Protein AF-0000000077158142 (afdb_homodimer)

Sequence (170 aa):
MPTAYVLLNSDLGSDESIINEVKQILTDEDVTYEVQGVYGVYDIVLKLSSDDAEKLRSIITNKVRKITKVQSTLTMMVIEEQENLMPTAYVLLNSDLGSDESIINEVKQILTDEDVTYEVQGVYGVYDIVLKLSSDDAEKLRSIITNKVRKITKVQSTLTMMVIEEQENL

pLDDT: mean 97.32, std 1.96, range [89.06, 98.94]

Secondary structure (DSSP, 8-state):
--EEEEEEEESTT-HHHHHHHHHHHHHTSS-EEEEEEBSSS-SEEEEEE-S-HHHHHHHHHHTGGGSTTEEEEEEEEB-GGGTT-/--EEEEEEEESTT-HHHHHHHHHHHHHTSS-EEEEEEBSSS-SEEEEEE-S-HHHHHHHHHHTGGGSTTEEEEEEEEB-GGGTT-

Radius of gyration: 15.72 Å; Cα contacts (8 Å, |Δi|>4): 334; chains: 2; bounding box: 35×42×31 Å

Foldseek 3Di:
DKKKKKFWAFAPPCLVVLQVQLCVLCVPPQKDKDKDADDDPTGIIIMIDDPDPVSVVCCCVPPSCPDPGTDDIDMDIDDPVPPVD/DKKKKKFWAFAPPCLVVLQVQLCVLCVPPQKDKDKDADDDPTGIIIMIDHPDPVSVVCCCVPPSCPDPGTDDMDMDIDDPVPPVD

Organism: Nitrosopumilus maritimus (strain SCM1) (NCBI:txid436308)

Structure (mmCIF, N/CA/C/O backbone):
data_AF-0000000077158142-model_v1
#
loop_
_entity.id
_entity.type
_entity.pdbx_description
1 polymer 'Transcriptional regulator, AsnC family'
#
loop_
_atom_site.group_PDB
_atom_site.id
_atom_site.type_symbol
_atom_site.label_atom_id
_atom_site.label_alt_id
_atom_site.label_comp_id
_atom_site.label_asym_id
_atom_site.label_entity_id
_atom_site.label_seq_id
_atom_site.pdbx_PDB_ins_code
_atom_site.Cartn_x
_atom_site.Cartn_y
_atom_site.Cartn_z
_atom_site.occupancy
_atom_site.B_iso_or_equiv
_atom_site.auth_seq_id
_atom_site.auth_comp_id
_atom_site.auth_asym_id
_atom_site.auth_atom_id
_atom_site.pdbx_PDB_model_num
ATOM 1 N N . MET A 1 1 ? 15.188 -1.104 6.574 1 92.88 1 MET A N 1
ATOM 2 C CA . MET A 1 1 ? 14.852 -2.414 6.023 1 92.88 1 MET A CA 1
ATOM 3 C C . MET A 1 1 ? 14.094 -2.27 4.703 1 92.88 1 MET A C 1
ATOM 5 O O . MET A 1 1 ? 13.039 -1.646 4.652 1 92.88 1 MET A O 1
ATOM 9 N N . PRO A 1 2 ? 14.734 -2.867 3.596 1 97.44 2 PRO A N 1
ATOM 10 C CA . PRO A 1 2 ? 14.07 -2.723 2.297 1 97.44 2 PRO A CA 1
ATOM 11 C C . PRO A 1 2 ? 12.617 -3.184 2.326 1 97.44 2 PRO A C 1
ATOM 13 O O . PRO A 1 2 ? 12.312 -4.25 2.867 1 97.44 2 PRO A O 1
ATOM 16 N N . THR A 1 3 ? 11.781 -2.301 1.843 1 98.62 3 THR A N 1
ATOM 17 C CA . THR A 1 3 ? 10.344 -2.539 1.827 1 98.62 3 THR A CA 1
ATOM 18 C C . THR A 1 3 ? 9.75 -2.18 0.468 1 98.62 3 THR A C 1
ATOM 20 O O . THR A 1 3 ? 10.172 -1.207 -0.161 1 98.62 3 THR A O 1
ATOM 23 N N . ALA A 1 4 ? 8.812 -3.01 -0.035 1 98.75 4 ALA A N 1
ATOM 24 C CA . ALA A 1 4 ? 8.148 -2.762 -1.312 1 98.75 4 ALA A CA 1
ATOM 25 C C . ALA A 1 4 ? 6.629 -2.879 -1.176 1 98.75 4 ALA A C 1
ATOM 27 O O . ALA A 1 4 ? 6.133 -3.711 -0.413 1 98.75 4 ALA A O 1
ATOM 28 N N . TYR A 1 5 ? 5.922 -2.021 -1.835 1 98.88 5 TYR A N 1
ATOM 29 C CA . TYR A 1 5 ? 4.508 -2.221 -2.135 1 98.88 5 TYR A CA 1
ATOM 30 C C . TYR A 1 5 ? 4.324 -2.814 -3.525 1 98.88 5 TYR A C 1
ATOM 32 O O . TYR A 1 5 ? 4.91 -2.33 -4.496 1 98.88 5 TYR A O 1
ATOM 40 N N . VAL A 1 6 ? 3.572 -3.836 -3.646 1 98.94 6 VAL A N 1
ATOM 41 C CA . VAL A 1 6 ? 3.176 -4.41 -4.93 1 98.94 6 VAL A CA 1
ATOM 42 C C . VAL A 1 6 ? 1.66 -4.316 -5.09 1 98.94 6 VAL A C 1
ATOM 44 O O . VAL A 1 6 ? 0.909 -4.922 -4.32 1 98.94 6 VAL A O 1
ATOM 47 N N . LEU A 1 7 ? 1.217 -3.498 -6.039 1 98.88 7 LEU A N 1
ATOM 48 C CA . LEU A 1 7 ? -0.19 -3.41 -6.418 1 98.88 7 LEU A CA 1
ATOM 49 C C . LEU A 1 7 ? -0.517 -4.406 -7.523 1 98.88 7 LEU A C 1
ATOM 51 O O . LEU A 1 7 ? 0.188 -4.477 -8.531 1 98.88 7 LEU A O 1
ATOM 55 N N . LEU A 1 8 ? -1.546 -5.223 -7.305 1 98.88 8 LEU A N 1
ATOM 56 C CA . LEU A 1 8 ? -1.812 -6.309 -8.242 1 98.88 8 L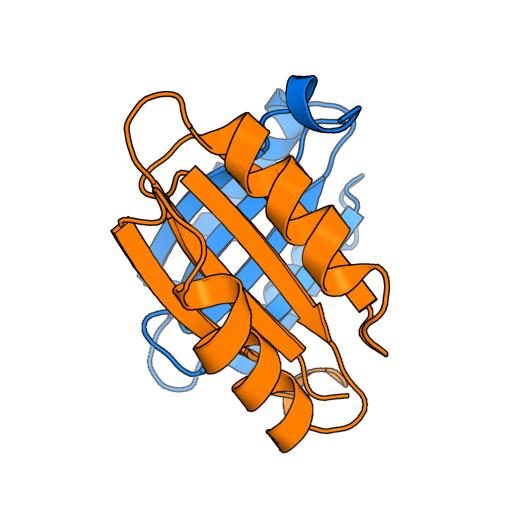EU A CA 1
ATOM 57 C C . LEU A 1 8 ? -3.189 -6.148 -8.883 1 98.88 8 LEU A C 1
ATOM 59 O O . LEU A 1 8 ? -4.156 -5.801 -8.195 1 98.88 8 LEU A O 1
ATOM 63 N N . ASN A 1 9 ? -3.248 -6.352 -10.133 1 98.81 9 ASN A N 1
ATOM 64 C CA . ASN A 1 9 ? -4.488 -6.668 -10.828 1 98.81 9 ASN A CA 1
ATOM 65 C C . ASN A 1 9 ? -4.602 -8.156 -11.133 1 98.81 9 ASN A C 1
ATOM 67 O O . ASN A 1 9 ? -3.607 -8.805 -11.477 1 98.81 9 ASN A O 1
ATOM 71 N N . SER A 1 10 ? -5.727 -8.656 -11.078 1 98.44 10 SER A N 1
ATOM 72 C CA . SER A 1 10 ? -5.926 -10.102 -11.172 1 98.44 10 SER A CA 1
ATOM 73 C C . SER A 1 10 ? -7.086 -10.438 -12.102 1 98.44 10 SER A C 1
ATOM 75 O O . SER A 1 10 ? -7.855 -9.562 -12.492 1 98.44 10 SER A O 1
ATOM 77 N N . ASP A 1 11 ? -7.148 -11.719 -12.516 1 98.06 11 ASP A N 1
ATOM 78 C CA . ASP A 1 11 ? -8.344 -12.211 -13.188 1 98.06 11 ASP A CA 1
ATOM 79 C C . ASP A 1 11 ? -9.586 -12 -12.328 1 98.06 11 ASP A C 1
ATOM 81 O O . ASP A 1 11 ? -9.523 -12.094 -11.102 1 98.06 11 ASP A O 1
ATOM 85 N N . LEU A 1 12 ? -10.695 -11.711 -13.07 1 95.94 12 LEU A N 1
ATOM 86 C CA . LEU A 1 12 ? -11.945 -11.453 -12.367 1 95.94 12 LEU A CA 1
ATOM 87 C C . LEU A 1 12 ? -12.258 -12.562 -11.375 1 95.94 12 LEU A C 1
ATOM 89 O O . LEU A 1 12 ? -12.188 -13.742 -11.711 1 95.94 12 LEU A O 1
ATOM 93 N N . GLY A 1 13 ? -12.477 -12.227 -10.109 1 96.12 13 GLY A N 1
ATOM 94 C CA . GLY A 1 13 ? -12.922 -13.148 -9.086 1 96.12 13 GLY A CA 1
ATOM 95 C C . GLY A 1 13 ? -11.789 -13.969 -8.492 1 96.12 13 GLY A C 1
ATOM 96 O O . GLY A 1 13 ? -12.031 -14.953 -7.785 1 96.12 13 GLY A O 1
ATOM 97 N N . SER A 1 14 ? -10.555 -13.625 -8.695 1 97.88 14 SER A N 1
ATOM 98 C CA . SER A 1 14 ? -9.438 -14.477 -8.297 1 97.88 14 SER A CA 1
ATOM 99 C C . SER A 1 14 ? -8.695 -13.891 -7.102 1 97.88 14 SER A C 1
ATOM 101 O O . SER A 1 14 ? -7.707 -14.469 -6.637 1 97.88 14 SER A O 1
ATOM 103 N N . ASP A 1 15 ? -9.164 -12.781 -6.566 1 97.25 15 ASP A N 1
ATOM 104 C CA . ASP A 1 15 ? -8.43 -12.047 -5.539 1 97.25 15 ASP A CA 1
ATOM 105 C C . ASP A 1 15 ? -8.188 -12.922 -4.312 1 97.25 15 ASP A C 1
ATOM 107 O O . ASP A 1 15 ? -7.055 -13.031 -3.834 1 97.25 15 ASP A O 1
ATOM 111 N N . GLU A 1 16 ? -9.273 -13.672 -3.828 1 97.88 16 GLU A N 1
ATOM 112 C CA . GLU A 1 16 ? -9.125 -14.469 -2.613 1 97.88 16 GLU A CA 1
ATOM 113 C C . GLU A 1 16 ? -8.133 -15.609 -2.818 1 97.88 16 GLU A C 1
ATOM 115 O O . GLU A 1 16 ? -7.309 -15.891 -1.942 1 97.88 16 GLU A O 1
ATOM 120 N N . SER A 1 17 ? -8.219 -16.281 -3.934 1 98.06 17 SER A N 1
ATOM 121 C CA . SER A 1 17 ? -7.285 -17.359 -4.219 1 98.06 17 SER A CA 1
ATOM 122 C C . SER A 1 17 ? -5.852 -16.844 -4.312 1 98.06 17 SER A C 1
ATOM 124 O O . SER A 1 17 ? -4.918 -17.516 -3.857 1 98.06 17 SER A O 1
ATOM 126 N N . ILE A 1 18 ? -5.637 -15.688 -4.91 1 98.5 18 ILE A N 1
ATOM 127 C CA . ILE A 1 18 ? -4.309 -15.094 -5.043 1 98.5 18 ILE A CA 1
ATOM 128 C C . ILE A 1 18 ? -3.773 -14.711 -3.666 1 98.5 18 ILE A C 1
ATOM 130 O O . ILE A 1 18 ? -2.605 -14.953 -3.357 1 98.5 18 ILE A O 1
ATOM 134 N N . ILE A 1 19 ? -4.641 -14.094 -2.797 1 98.5 19 ILE A N 1
ATOM 135 C CA . ILE A 1 19 ? -4.242 -13.734 -1.44 1 98.5 19 ILE A CA 1
ATOM 136 C C . ILE A 1 19 ? -3.748 -14.977 -0.701 1 98.5 19 ILE A C 1
ATOM 138 O O . ILE A 1 19 ? -2.684 -14.953 -0.079 1 98.5 19 ILE A O 1
ATOM 142 N N . ASN A 1 20 ? -4.492 -16.109 -0.794 1 98.25 20 ASN A N 1
ATOM 143 C CA . ASN A 1 20 ? -4.098 -17.359 -0.144 1 98.25 20 ASN A CA 1
ATOM 144 C C . ASN A 1 20 ? -2.785 -17.891 -0.705 1 98.25 20 ASN A C 1
ATOM 146 O O . ASN A 1 20 ? -1.931 -18.375 0.047 1 98.25 20 ASN A O 1
ATOM 150 N N . GLU A 1 21 ? -2.637 -17.844 -1.993 1 97.81 21 GLU A N 1
ATOM 151 C CA . GLU A 1 21 ? -1.409 -18.328 -2.625 1 97.81 21 GLU A CA 1
ATOM 152 C C . GLU A 1 21 ? -0.21 -17.484 -2.201 1 97.81 21 GLU A C 1
ATOM 154 O O . GLU A 1 21 ? 0.875 -18.016 -1.958 1 97.81 21 GLU A O 1
ATOM 159 N N . VAL A 1 22 ? -0.35 -16.109 -2.158 1 98.19 22 VAL A N 1
ATOM 160 C CA . VAL A 1 22 ? 0.697 -15.219 -1.68 1 98.19 22 VAL A CA 1
ATOM 161 C C . VAL A 1 22 ? 1.144 -15.641 -0.283 1 98.19 22 VAL A C 1
ATOM 163 O O . VAL A 1 22 ? 2.342 -15.773 -0.021 1 98.19 22 VAL A O 1
ATOM 166 N N . LYS A 1 23 ? 0.143 -15.867 0.602 1 97.94 23 LYS A N 1
ATOM 167 C CA . LY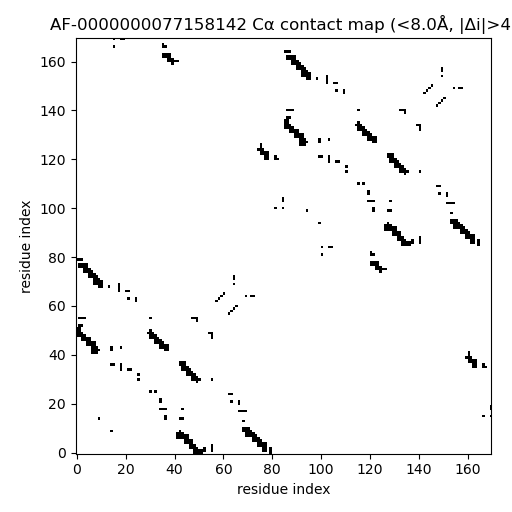S A 1 23 ? 0.449 -16.281 1.968 1 97.94 23 LYS A CA 1
ATOM 168 C C . LYS A 1 23 ? 1.229 -17.594 1.982 1 97.94 23 LYS A C 1
ATOM 170 O O . LYS A 1 23 ? 2.197 -17.734 2.732 1 97.94 23 LYS A O 1
ATOM 175 N N . GLN A 1 24 ? 0.818 -18.516 1.188 1 97.44 24 GLN A N 1
ATOM 176 C CA . GLN A 1 24 ? 1.482 -19.812 1.112 1 97.44 24 GLN A CA 1
ATOM 177 C C . GLN A 1 24 ? 2.924 -19.672 0.634 1 97.44 24 GLN A C 1
ATOM 179 O O . GLN A 1 24 ? 3.84 -20.25 1.216 1 97.44 24 GLN A O 1
ATOM 184 N N . ILE A 1 25 ? 3.141 -18.891 -0.389 1 96.62 25 ILE A N 1
ATOM 185 C CA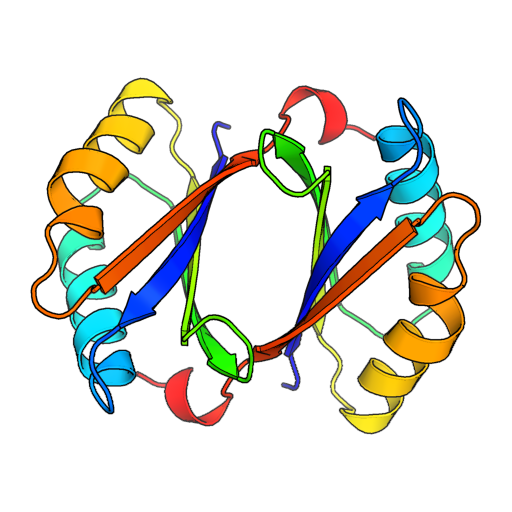 . ILE A 1 25 ? 4.449 -18.688 -1.002 1 96.62 25 ILE A CA 1
ATOM 186 C C . ILE A 1 25 ? 5.387 -18.016 0.002 1 96.62 25 ILE A C 1
ATOM 188 O O . ILE A 1 25 ? 6.574 -18.344 0.061 1 96.62 25 ILE A O 1
ATOM 192 N N . LEU A 1 26 ? 4.844 -17.094 0.783 1 96.94 26 LEU A N 1
ATOM 193 C CA . LEU A 1 26 ? 5.707 -16.25 1.598 1 96.94 26 LEU A CA 1
ATOM 194 C C . LEU A 1 26 ? 5.918 -16.859 2.98 1 96.94 26 LEU A C 1
ATOM 196 O O . LEU A 1 26 ? 6.781 -16.406 3.736 1 96.94 26 LEU A O 1
ATOM 200 N N . THR A 1 27 ? 5.09 -17.906 3.316 1 94.94 27 THR A N 1
ATOM 201 C CA . THR A 1 27 ? 5.145 -18.547 4.625 1 94.94 27 THR A CA 1
ATOM 202 C C . THR A 1 27 ? 6.555 -19.047 4.918 1 94.94 27 THR A C 1
ATOM 204 O O . THR A 1 27 ? 7.027 -18.969 6.055 1 94.94 27 THR A O 1
ATOM 207 N N . ASP A 1 28 ? 7.262 -19.453 3.934 1 90.69 28 ASP A N 1
ATOM 208 C CA . ASP A 1 28 ? 8.57 -20.062 4.129 1 90.69 28 ASP A CA 1
ATOM 209 C C . ASP A 1 28 ? 9.695 -19.078 3.785 1 90.69 28 ASP A C 1
ATOM 211 O O . ASP A 1 28 ? 10.867 -19.469 3.732 1 90.69 28 ASP A O 1
ATOM 215 N N . GLU A 1 29 ? 9.344 -17.875 3.432 1 94.19 29 GLU A N 1
ATOM 216 C CA . GLU A 1 29 ? 10.328 -16.859 3.096 1 94.19 29 GLU A CA 1
ATOM 217 C C . GLU A 1 29 ? 10.672 -16 4.312 1 94.19 29 GLU A C 1
ATOM 219 O O . GLU A 1 29 ? 9.82 -15.766 5.168 1 94.19 29 GLU A O 1
ATOM 224 N N . ASP A 1 30 ? 11.938 -15.625 4.465 1 93.38 30 ASP A N 1
ATOM 225 C CA . ASP A 1 30 ? 12.367 -14.719 5.527 1 93.38 30 ASP A CA 1
ATOM 226 C C . ASP A 1 30 ? 11.992 -13.273 5.199 1 93.38 30 ASP A C 1
ATOM 228 O O . ASP A 1 30 ? 12.875 -12.43 5.012 1 93.38 30 ASP A O 1
ATOM 232 N N . VAL A 1 31 ? 10.664 -13 5.145 1 96.88 31 VAL A N 1
ATOM 233 C CA . VAL A 1 31 ? 10.125 -11.68 4.852 1 96.88 31 VAL A CA 1
ATOM 234 C C . VAL A 1 31 ? 8.922 -11.406 5.75 1 96.88 31 VAL A C 1
ATOM 236 O O . VAL A 1 31 ? 8.25 -12.336 6.199 1 96.88 31 VAL A O 1
ATOM 239 N N . THR A 1 32 ? 8.727 -10.203 6.184 1 97.56 32 THR A N 1
ATOM 240 C CA . THR A 1 32 ? 7.445 -9.773 6.723 1 97.56 32 THR A CA 1
ATOM 241 C C . THR A 1 32 ? 6.523 -9.289 5.605 1 97.56 32 THR A C 1
ATOM 243 O O . THR A 1 32 ? 6.988 -8.742 4.602 1 97.56 32 THR A O 1
ATOM 246 N N . TYR A 1 33 ? 5.25 -9.617 5.684 1 98.19 33 TYR A N 1
ATOM 247 C CA . TYR A 1 33 ? 4.348 -9.18 4.621 1 98.19 33 TYR A CA 1
ATOM 248 C C . TYR A 1 33 ? 2.963 -8.875 5.176 1 98.19 33 TYR A C 1
ATOM 250 O O . TYR A 1 33 ? 2.613 -9.32 6.273 1 98.19 33 TYR A O 1
ATOM 258 N N . GLU A 1 34 ? 2.248 -8.117 4.484 1 98.38 34 GLU A N 1
ATOM 259 C CA . GLU A 1 34 ? 0.821 -7.836 4.625 1 98.38 34 GLU A CA 1
ATOM 260 C C . GLU A 1 34 ? 0.125 -7.836 3.268 1 98.38 34 GLU A C 1
ATOM 262 O O . GLU A 1 34 ? 0.563 -7.152 2.338 1 98.38 34 GLU A O 1
ATOM 267 N N . VAL A 1 35 ? -0.902 -8.672 3.084 1 98.69 35 VAL A N 1
ATOM 268 C CA . VAL A 1 35 ? -1.606 -8.789 1.812 1 98.69 35 VAL A CA 1
ATOM 269 C C . VAL A 1 35 ? -3.098 -8.539 2.021 1 98.69 35 VAL A C 1
ATOM 271 O O . VAL A 1 35 ? -3.73 -9.188 2.857 1 98.69 35 VAL A O 1
ATOM 274 N N . GLN A 1 36 ? -3.6 -7.562 1.295 1 98.75 36 GLN A N 1
ATOM 275 C CA . GLN A 1 36 ? -4.988 -7.156 1.492 1 98.75 36 GLN A CA 1
ATOM 276 C 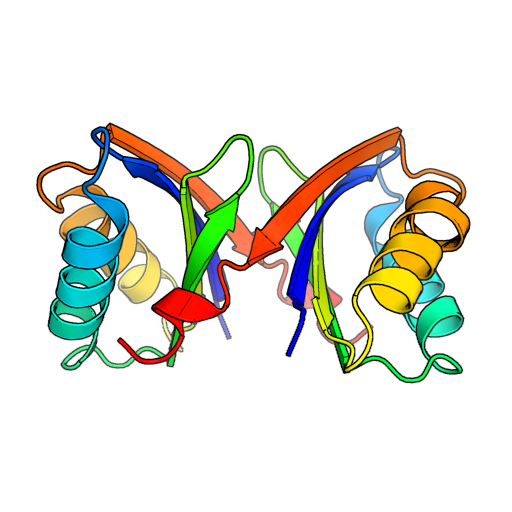C . GLN A 1 36 ? -5.691 -6.934 0.156 1 98.75 36 GLN A C 1
ATOM 278 O O . GLN A 1 36 ? -5.148 -6.277 -0.735 1 98.75 36 GLN A O 1
ATOM 283 N N . GLY A 1 37 ? -6.898 -7.559 -0.025 1 98.69 37 GLY A N 1
ATOM 284 C CA . GLY A 1 37 ? -7.754 -7.16 -1.132 1 98.69 37 GLY A CA 1
ATOM 285 C C . GLY A 1 37 ? -8.305 -5.754 -0.986 1 98.69 37 GLY A C 1
ATOM 286 O O . GLY A 1 37 ? -8.602 -5.309 0.125 1 98.69 37 GLY A O 1
ATOM 287 N N . VAL A 1 38 ? -8.445 -5.027 -2.123 1 98.69 38 VAL A N 1
ATOM 288 C CA . VAL A 1 38 ? -8.938 -3.654 -2.07 1 98.69 38 VAL A CA 1
ATOM 289 C C . VAL A 1 38 ? -9.953 -3.426 -3.186 1 98.69 38 VAL A C 1
ATOM 291 O O . VAL A 1 38 ? -9.953 -4.141 -4.191 1 98.69 38 VAL A O 1
ATOM 294 N N . TYR A 1 39 ? -10.836 -2.486 -2.902 1 97.56 39 TYR A N 1
ATOM 295 C CA . TYR A 1 39 ? -11.68 -1.919 -3.951 1 97.56 39 TYR A CA 1
ATOM 296 C C . TYR A 1 39 ? -10.93 -0.834 -4.719 1 97.56 39 TYR A C 1
ATOM 298 O O . TYR A 1 39 ? -10.133 -0.093 -4.141 1 97.56 39 TYR A O 1
ATOM 306 N N . GLY A 1 40 ? -11.172 -0.675 -5.961 1 96.62 40 GLY A N 1
ATOM 307 C CA . GLY A 1 40 ? -10.562 0.401 -6.727 1 96.62 40 GLY A CA 1
ATOM 308 C C . GLY A 1 40 ? -9.875 -0.081 -7.992 1 96.62 40 GLY A C 1
ATOM 309 O O . GLY A 1 40 ? -10.305 -1.062 -8.602 1 96.62 40 GLY A O 1
ATOM 310 N N . VAL A 1 41 ? -8.828 0.657 -8.383 1 97.62 41 VAL A N 1
ATOM 311 C CA . VAL A 1 41 ? -8.164 0.431 -9.656 1 97.62 41 VAL A CA 1
ATOM 312 C C . VAL A 1 41 ? -7.344 -0.857 -9.594 1 97.62 41 VAL A C 1
ATOM 314 O O . VAL A 1 41 ? -7.094 -1.491 -10.625 1 97.62 41 VAL A O 1
ATOM 317 N N . TYR A 1 42 ? -6.867 -1.204 -8.422 1 98.69 42 TYR A N 1
ATOM 318 C CA . TYR A 1 42 ? -6.164 -2.463 -8.203 1 98.69 42 TYR A CA 1
ATOM 319 C C . TYR A 1 42 ? -7.02 -3.43 -7.391 1 98.69 42 TYR A C 1
ATOM 321 O O . TYR A 1 42 ? -8.016 -3.029 -6.785 1 98.69 42 TYR A O 1
ATOM 329 N N . ASP A 1 43 ? -6.602 -4.664 -7.363 1 98.75 43 ASP A N 1
ATOM 330 C CA . ASP A 1 43 ? -7.395 -5.688 -6.688 1 98.75 43 ASP A CA 1
ATOM 331 C C . ASP A 1 43 ? -6.77 -6.066 -5.348 1 98.75 43 ASP A C 1
ATOM 333 O O . ASP A 1 43 ? -7.477 -6.453 -4.414 1 98.75 43 ASP A O 1
ATOM 337 N N . ILE A 1 44 ? -5.434 -6.027 -5.281 1 98.88 44 ILE A N 1
ATOM 338 C CA . ILE A 1 44 ? -4.699 -6.457 -4.098 1 98.88 44 ILE A CA 1
ATOM 339 C C . ILE A 1 44 ? -3.531 -5.508 -3.842 1 98.88 44 ILE A C 1
ATOM 341 O O . ILE A 1 44 ? -2.84 -5.098 -4.777 1 98.88 44 ILE A O 1
ATOM 345 N N . VAL A 1 45 ? -3.33 -5.137 -2.627 1 98.94 45 VAL A N 1
ATOM 346 C CA . VAL A 1 45 ? -2.113 -4.465 -2.18 1 98.94 45 VAL A CA 1
ATOM 347 C C . VAL A 1 45 ? -1.278 -5.426 -1.331 1 98.94 45 VAL A C 1
ATOM 349 O O . VAL A 1 45 ? -1.784 -6.016 -0.375 1 98.94 45 VAL A O 1
ATOM 352 N N . LEU A 1 46 ? -0.065 -5.625 -1.746 1 98.94 46 LEU A N 1
ATOM 353 C CA . LEU A 1 46 ? 0.9 -6.441 -1.02 1 98.94 46 LEU A CA 1
ATOM 354 C C . LEU A 1 46 ? 2.084 -5.598 -0.553 1 98.94 46 LEU A C 1
ATOM 356 O O . LEU A 1 46 ? 2.73 -4.93 -1.36 1 98.94 46 LEU A O 1
ATOM 360 N N . LYS A 1 47 ? 2.297 -5.488 0.746 1 98.88 47 LYS A N 1
ATOM 361 C CA . LYS A 1 47 ? 3.49 -4.883 1.33 1 98.88 47 LYS A CA 1
ATOM 362 C C . LYS A 1 47 ? 4.469 -5.953 1.808 1 98.88 47 LYS A C 1
ATOM 364 O O . LYS A 1 47 ? 4.082 -6.883 2.521 1 98.88 47 LYS A O 1
ATOM 369 N N . LEU A 1 48 ? 5.746 -5.91 1.389 1 98.5 48 LEU A N 1
ATOM 370 C CA . LEU A 1 48 ? 6.793 -6.852 1.769 1 98.5 48 LEU A CA 1
ATOM 371 C C . LEU A 1 48 ? 8.008 -6.121 2.318 1 98.5 48 LEU A C 1
ATOM 373 O O . LEU A 1 48 ? 8.398 -5.074 1.796 1 98.5 48 LEU A O 1
ATOM 377 N N . SER A 1 49 ? 8.641 -6.719 3.311 1 98.44 49 SER A N 1
ATOM 378 C CA . SER A 1 49 ? 9.906 -6.211 3.834 1 98.44 49 SER A CA 1
ATOM 379 C C . SER A 1 49 ? 10.891 -7.344 4.094 1 98.44 49 SER A C 1
ATOM 381 O O . SER A 1 49 ? 10.5 -8.422 4.551 1 98.44 49 SER A O 1
ATOM 383 N N . SER A 1 50 ? 12.039 -7.141 3.762 1 97.25 50 SER A N 1
ATOM 384 C CA . SER A 1 50 ? 13.117 -8.086 3.99 1 97.25 50 SER A CA 1
ATOM 385 C C . SER A 1 50 ? 14.414 -7.371 4.367 1 97.25 50 SER A C 1
ATOM 387 O O . SER A 1 50 ? 14.602 -6.203 4.023 1 97.25 50 SER A O 1
ATOM 389 N N . ASP A 1 51 ? 15.32 -8.039 5.059 1 95.69 51 ASP A N 1
ATOM 390 C CA . ASP A 1 51 ? 16.609 -7.457 5.43 1 95.69 51 ASP A CA 1
ATOM 391 C C . ASP A 1 51 ? 17.547 -7.398 4.23 1 95.69 51 ASP A C 1
ATOM 393 O O . ASP A 1 51 ? 18.625 -6.789 4.309 1 95.69 51 ASP A O 1
ATOM 397 N N . ASP A 1 52 ? 17.078 -7.961 3.113 1 95.94 52 ASP A N 1
ATOM 398 C CA . ASP A 1 52 ? 17.891 -8.078 1.901 1 95.94 52 ASP A CA 1
ATOM 399 C C . ASP A 1 52 ? 17.094 -7.629 0.673 1 95.94 52 ASP A C 1
ATOM 401 O O . ASP A 1 52 ? 16.172 -8.32 0.238 1 95.94 52 ASP A O 1
ATOM 405 N N . ALA A 1 53 ? 17.578 -6.504 0.093 1 95.88 53 ALA A N 1
ATOM 406 C CA . ALA A 1 53 ? 16.859 -5.922 -1.036 1 95.88 53 ALA A CA 1
ATOM 407 C C . ALA A 1 53 ? 16.859 -6.867 -2.234 1 95.88 53 ALA A C 1
ATOM 409 O O . ALA A 1 53 ? 15.883 -6.934 -2.979 1 95.88 53 ALA A O 1
ATOM 410 N N . GLU A 1 54 ? 17.938 -7.559 -2.475 1 96.94 54 GLU A N 1
ATOM 411 C CA . GLU A 1 54 ? 18.031 -8.5 -3.584 1 96.94 54 GLU A CA 1
ATOM 412 C C . GLU A 1 54 ? 17.062 -9.672 -3.389 1 96.94 54 GLU A C 1
ATOM 414 O O . GLU A 1 54 ? 16.422 -10.117 -4.34 1 96.94 54 GLU A O 1
ATOM 419 N N . LYS A 1 55 ? 17.031 -10.203 -2.189 1 96.44 55 LYS A N 1
ATOM 420 C CA . LYS A 1 55 ? 16.062 -11.258 -1.871 1 96.44 55 LYS A CA 1
ATOM 421 C C . LYS A 1 55 ? 14.633 -10.781 -2.09 1 96.44 55 LYS A C 1
ATOM 423 O O . LYS A 1 55 ? 13.82 -11.5 -2.674 1 96.44 55 LYS A O 1
ATOM 428 N N . LEU A 1 56 ? 14.336 -9.602 -1.628 1 97.62 56 LEU A N 1
ATOM 429 C CA . LEU A 1 56 ? 13.016 -9.008 -1.793 1 97.62 56 LEU A CA 1
ATOM 430 C C . LEU A 1 56 ? 12.633 -8.93 -3.268 1 97.62 56 LEU A C 1
ATOM 432 O O . LEU A 1 56 ? 11.547 -9.367 -3.656 1 97.62 56 LEU A O 1
ATOM 436 N N . ARG A 1 57 ? 13.617 -8.414 -4.082 1 97.06 57 ARG A N 1
ATOM 437 C CA . ARG A 1 57 ? 13.406 -8.297 -5.523 1 97.06 57 ARG A CA 1
ATOM 438 C C . ARG A 1 57 ? 13.148 -9.664 -6.145 1 97.06 57 ARG A C 1
ATOM 440 O O . ARG A 1 57 ? 12.258 -9.82 -6.977 1 97.06 57 ARG A O 1
ATOM 447 N N . SER A 1 58 ? 13.938 -10.602 -5.723 1 97.69 58 SER A N 1
ATOM 448 C CA . SER A 1 58 ? 13.82 -11.953 -6.258 1 97.69 58 SER A CA 1
ATOM 449 C C . SER A 1 58 ? 12.461 -12.555 -5.93 1 97.69 58 SER A C 1
ATOM 451 O O . SER A 1 58 ? 11.82 -13.164 -6.793 1 97.69 58 SER A O 1
ATOM 453 N N . ILE A 1 59 ? 12.008 -12.445 -4.711 1 97.88 59 ILE A N 1
ATOM 454 C CA . ILE A 1 59 ? 10.711 -12.969 -4.289 1 97.88 59 ILE A CA 1
ATOM 455 C C . ILE A 1 59 ? 9.602 -12.336 -5.125 1 97.88 59 ILE A C 1
ATOM 457 O O . ILE A 1 59 ? 8.711 -13.031 -5.625 1 97.88 59 ILE A O 1
ATOM 461 N N . ILE A 1 60 ? 9.617 -11 -5.336 1 98.12 60 ILE A N 1
ATOM 462 C CA . ILE A 1 60 ? 8.586 -10.273 -6.074 1 98.12 60 ILE A CA 1
ATOM 463 C C . ILE A 1 60 ? 8.578 -10.727 -7.531 1 98.12 60 ILE A C 1
ATOM 465 O O . ILE A 1 60 ? 7.523 -11.07 -8.07 1 98.12 60 ILE A O 1
ATOM 469 N N . THR A 1 61 ? 9.805 -10.766 -8.148 1 98.06 61 THR A N 1
ATOM 470 C CA . THR A 1 61 ? 9.93 -11.016 -9.586 1 98.06 61 THR A CA 1
ATOM 471 C C . THR A 1 61 ? 9.703 -12.492 -9.898 1 98.06 61 THR A C 1
ATOM 473 O O . THR A 1 61 ? 9.047 -12.828 -10.891 1 98.06 61 THR A O 1
ATOM 476 N N . ASN A 1 62 ? 10.094 -13.383 -8.992 1 97.62 62 ASN A N 1
ATOM 477 C CA . ASN A 1 62 ? 10.148 -14.797 -9.359 1 97.62 62 ASN A CA 1
ATOM 478 C C . ASN A 1 62 ? 9.039 -15.594 -8.688 1 97.62 62 ASN A C 1
ATOM 480 O O . ASN A 1 62 ? 8.781 -16.75 -9.047 1 97.62 62 ASN A O 1
ATOM 484 N N . LYS A 1 63 ? 8.414 -15.062 -7.73 1 97.69 63 LYS A N 1
ATOM 485 C CA . LYS A 1 63 ? 7.355 -15.797 -7.051 1 97.69 63 LYS A CA 1
ATOM 486 C C . LYS A 1 63 ? 6.02 -15.062 -7.145 1 97.69 63 LYS A C 1
ATOM 488 O O . LYS A 1 63 ? 5.059 -15.578 -7.723 1 97.69 63 LYS A O 1
ATOM 493 N N . VAL A 1 64 ? 5.969 -13.82 -6.734 1 98.06 64 VAL A N 1
ATOM 494 C CA . VAL A 1 64 ? 4.707 -13.086 -6.688 1 98.06 64 VAL A CA 1
ATOM 495 C C . VAL A 1 64 ? 4.199 -12.836 -8.102 1 98.06 64 VAL A C 1
ATOM 497 O O . VAL A 1 64 ? 3.051 -13.156 -8.422 1 98.06 64 VAL A O 1
ATOM 500 N N . ARG A 1 65 ? 5.066 -12.305 -8.961 1 98 65 ARG A N 1
ATOM 501 C CA . ARG A 1 65 ? 4.672 -11.93 -10.312 1 98 65 ARG A CA 1
ATOM 502 C C . ARG A 1 65 ? 4.406 -13.164 -11.172 1 98 65 ARG A C 1
ATOM 504 O O . ARG A 1 65 ? 3.885 -13.055 -12.281 1 98 65 ARG A O 1
ATOM 511 N N . LYS A 1 66 ? 4.719 -14.32 -10.633 1 97.56 66 LYS A N 1
ATOM 512 C CA . LYS A 1 66 ? 4.535 -15.555 -11.398 1 97.56 66 LYS A CA 1
ATOM 513 C C . LYS A 1 66 ? 3.264 -16.281 -10.961 1 97.56 66 LYS A C 1
ATOM 515 O O . LYS A 1 66 ? 2.924 -17.328 -11.523 1 97.56 66 LYS A O 1
ATOM 520 N N . ILE A 1 67 ? 2.621 -15.836 -9.867 1 97.75 67 ILE A N 1
ATOM 521 C CA . ILE A 1 67 ? 1.348 -16.422 -9.461 1 97.75 67 ILE A CA 1
ATOM 522 C C . ILE A 1 67 ? 0.379 -16.422 -10.641 1 97.75 67 ILE A C 1
ATOM 524 O O . ILE A 1 67 ? 0.158 -15.383 -11.273 1 97.75 67 ILE A O 1
ATOM 528 N N . THR A 1 68 ? -0.269 -17.609 -10.719 1 96.31 68 THR A N 1
ATOM 529 C CA . THR A 1 68 ? -1.234 -17.766 -11.797 1 96.31 68 THR A CA 1
ATOM 530 C C . THR A 1 68 ? -2.418 -16.812 -11.609 1 96.31 68 THR A C 1
ATOM 532 O O . THR A 1 68 ? -2.818 -16.531 -10.477 1 96.31 68 THR A O 1
ATOM 535 N N . LYS A 1 69 ? -2.957 -16.094 -12.453 1 97.69 69 LYS A N 1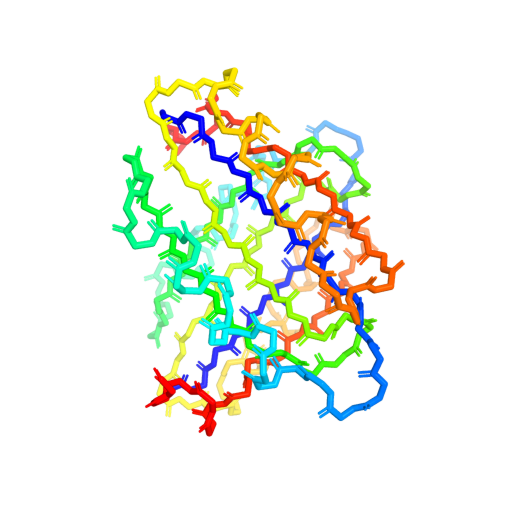
ATOM 536 C CA . LYS A 1 69 ? -4.16 -15.258 -12.492 1 97.69 69 LYS A CA 1
ATOM 537 C C . LYS A 1 69 ? -3.844 -13.812 -12.109 1 97.69 69 LYS A C 1
ATOM 539 O O . LYS A 1 69 ? -4.742 -12.977 -12.047 1 97.69 69 LYS A O 1
ATOM 544 N N . VAL A 1 70 ? -2.535 -13.562 -11.664 1 98.56 70 VAL A N 1
ATOM 545 C CA . VAL A 1 70 ? -2.09 -12.18 -11.594 1 98.56 70 VAL A CA 1
ATOM 546 C C . VAL A 1 70 ? -1.915 -11.625 -13.008 1 98.56 70 VAL A C 1
ATOM 548 O O . VAL A 1 70 ? -1.19 -12.203 -13.82 1 98.56 70 VAL A O 1
ATOM 551 N N . GLN A 1 71 ? -2.561 -10.602 -13.297 1 98.56 71 GLN A N 1
ATOM 552 C CA . GLN A 1 71 ? -2.527 -10.016 -14.633 1 98.56 71 GLN A CA 1
ATOM 553 C C . GLN A 1 71 ? -1.433 -8.961 -14.75 1 98.56 71 GLN A C 1
ATOM 555 O O . GLN A 1 71 ? -0.758 -8.867 -15.773 1 98.56 71 GLN A O 1
ATOM 560 N N . SER A 1 72 ? -1.264 -8.133 -13.812 1 98.38 72 SER A N 1
ATOM 561 C CA . SER A 1 72 ? -0.256 -7.074 -13.828 1 98.38 72 SER A CA 1
ATOM 562 C C . SER A 1 72 ? 0.131 -6.66 -12.414 1 98.38 72 SER A C 1
ATOM 564 O O . SER A 1 72 ? -0.621 -6.895 -11.461 1 98.38 72 SER A O 1
ATOM 566 N N . THR A 1 73 ? 1.305 -6.133 -12.258 1 98.56 73 THR A N 1
ATOM 567 C CA . THR A 1 73 ? 1.781 -5.598 -10.984 1 98.56 73 THR A CA 1
ATOM 568 C C . THR A 1 73 ? 2.41 -4.219 -11.18 1 98.56 73 THR A C 1
ATOM 570 O O . THR A 1 73 ? 2.908 -3.908 -12.266 1 98.56 73 THR A O 1
ATOM 573 N N . LEU A 1 74 ? 2.305 -3.385 -10.297 1 98.62 74 LEU A N 1
ATOM 574 C CA . LEU A 1 74 ? 3.072 -2.158 -10.117 1 98.62 74 LEU A CA 1
ATOM 575 C C . LEU A 1 74 ? 3.824 -2.172 -8.797 1 98.62 74 LEU A C 1
ATOM 577 O O . LEU A 1 74 ? 3.209 -2.244 -7.727 1 98.62 74 LEU A O 1
ATOM 581 N N . THR A 1 75 ? 5.121 -2.18 -8.906 1 98.62 75 THR A N 1
ATOM 582 C CA . THR A 1 75 ? 5.945 -2.311 -7.711 1 98.62 75 THR A CA 1
ATOM 583 C C . THR A 1 75 ? 6.609 -0.981 -7.363 1 98.62 75 THR A C 1
ATOM 585 O O . THR A 1 75 ? 7.168 -0.314 -8.234 1 98.62 75 THR A O 1
ATOM 588 N N . MET A 1 76 ? 6.457 -0.534 -6.109 1 98.69 76 MET A N 1
ATOM 589 C CA . MET A 1 76 ? 7.109 0.662 -5.586 1 98.69 76 MET A CA 1
ATOM 590 C C . MET A 1 76 ? 7.973 0.324 -4.375 1 98.69 76 MET A C 1
ATOM 592 O O . MET A 1 76 ? 7.5 -0.31 -3.428 1 98.69 76 MET A O 1
ATOM 596 N N . MET A 1 77 ? 9.219 0.778 -4.453 1 98.5 77 MET A N 1
ATOM 597 C CA . MET A 1 77 ? 10.125 0.593 -3.326 1 98.5 77 MET A CA 1
ATOM 598 C C . MET A 1 77 ? 10.047 1.771 -2.363 1 98.5 77 MET A C 1
ATOM 600 O O . MET A 1 77 ? 10.016 2.928 -2.789 1 98.5 77 MET A O 1
ATOM 604 N N . VAL A 1 78 ? 10.023 1.477 -1.044 1 98.69 78 VAL A N 1
ATOM 605 C CA . VAL A 1 78 ? 10 2.514 -0.018 1 98.69 78 VAL A CA 1
ATOM 606 C C . VAL A 1 78 ? 11.352 3.209 0.052 1 98.69 78 VAL A C 1
ATOM 608 O O . VAL A 1 78 ? 12.398 2.559 -0.028 1 98.69 78 VAL A O 1
ATOM 611 N N . ILE A 1 79 ? 11.273 4.527 0.2 1 98.06 79 ILE A N 1
ATOM 612 C CA . ILE A 1 79 ? 12.484 5.316 0.395 1 98.06 79 ILE A CA 1
ATOM 613 C C . ILE A 1 79 ? 12.922 5.234 1.854 1 98.06 79 ILE A C 1
ATOM 615 O O . ILE A 1 79 ? 12.445 5.992 2.699 1 98.06 79 ILE A O 1
ATOM 619 N N . GLU A 1 80 ? 13.859 4.395 2.109 1 96.19 80 GLU A N 1
ATOM 620 C CA . GLU A 1 80 ? 14.273 4.066 3.471 1 96.19 80 GLU A CA 1
ATOM 621 C C . GLU A 1 80 ? 14.789 5.305 4.203 1 96.19 80 GLU A C 1
ATOM 623 O O . GLU A 1 80 ? 14.609 5.43 5.418 1 96.19 80 GLU A O 1
ATOM 628 N N . GLU A 1 81 ? 15.406 6.211 3.504 1 95.25 81 GLU A N 1
ATOM 629 C CA . GLU A 1 81 ? 16 7.406 4.102 1 95.25 81 GLU A CA 1
ATOM 630 C C . GLU A 1 81 ? 14.938 8.305 4.723 1 95.25 81 GLU A C 1
ATOM 632 O O . GLU A 1 81 ? 15.242 9.164 5.551 1 95.25 81 GLU A O 1
ATOM 637 N N . GLN A 1 82 ? 13.672 8.164 4.359 1 96.62 82 GLN A N 1
ATOM 638 C CA . GLN A 1 82 ? 12.602 9.039 4.832 1 96.62 82 GLN A CA 1
ATOM 639 C C . GLN A 1 82 ? 11.875 8.422 6.023 1 96.62 82 GLN A C 1
ATOM 641 O O . GLN A 1 82 ? 10.938 9.016 6.562 1 96.62 82 GLN A O 1
ATOM 646 N N . GLU A 1 83 ? 12.273 7.195 6.414 1 92.31 83 GLU A N 1
ATOM 647 C CA . GLU A 1 83 ? 11.602 6.488 7.496 1 92.31 83 GLU A CA 1
ATOM 648 C C . GLU A 1 83 ? 11.906 7.125 8.852 1 92.31 83 GLU A C 1
ATOM 650 O O . GLU A 1 83 ? 11.195 6.891 9.828 1 92.31 83 GLU A O 1
ATOM 655 N N . ASN A 1 84 ? 12.914 7.996 8.898 1 89.06 84 ASN A N 1
ATOM 656 C CA . ASN A 1 84 ? 13.305 8.633 10.148 1 89.06 84 ASN A CA 1
ATOM 657 C C . ASN A 1 84 ? 12.695 10.023 10.289 1 89.06 84 ASN A C 1
ATOM 659 O O . ASN A 1 84 ? 13.023 10.758 11.219 1 89.06 84 ASN A O 1
ATOM 663 N N . LEU A 1 85 ? 11.914 10.359 9.391 1 90.19 85 LEU A N 1
ATOM 664 C CA . LEU A 1 85 ? 11.25 11.656 9.477 1 90.19 85 LEU A CA 1
ATOM 665 C C . LEU A 1 85 ? 10.273 11.688 10.656 1 90.19 85 LEU A C 1
ATOM 667 O O . LEU A 1 85 ? 9.711 10.648 11.023 1 90.19 85 LEU A O 1
ATOM 671 N N . MET B 1 1 ? -11.898 -3.52 10.844 1 92.75 1 MET B N 1
ATOM 672 C CA . MET B 1 1 ? -11.617 -2.094 10.984 1 92.75 1 MET B CA 1
ATOM 673 C C . MET B 1 1 ? -11.352 -1.45 9.633 1 92.75 1 MET B C 1
ATOM 675 O O . MET B 1 1 ? -10.422 -1.844 8.922 1 92.75 1 MET B O 1
ATOM 679 N N . PRO B 1 2 ? -12.25 -0.434 9.273 1 97.38 2 PRO B N 1
ATOM 680 C CA . PRO B 1 2 ? -12.062 0.19 7.961 1 97.38 2 PRO B CA 1
ATOM 681 C C . PRO B 1 2 ? -10.641 0.707 7.75 1 97.38 2 PRO B C 1
ATOM 683 O O . PRO B 1 2 ? -10.078 1.349 8.641 1 97.38 2 PRO B O 1
ATOM 686 N N . THR B 1 3 ? -10.109 0.294 6.637 1 98.62 3 THR B N 1
ATOM 687 C CA . THR B 1 3 ? -8.742 0.648 6.281 1 98.62 3 THR B CA 1
ATOM 688 C C . THR B 1 3 ? -8.664 1.122 4.832 1 98.62 3 THR B C 1
ATOM 690 O O . THR B 1 3 ? -9.359 0.592 3.963 1 98.62 3 THR B O 1
ATOM 693 N N . ALA B 1 4 ? -7.859 2.178 4.566 1 98.75 4 ALA B N 1
ATOM 694 C CA . ALA B 1 4 ? -7.676 2.707 3.215 1 98.75 4 ALA B CA 1
ATOM 695 C C . ALA B 1 4 ? -6.195 2.883 2.891 1 98.75 4 ALA B C 1
ATOM 697 O O . ALA B 1 4 ? -5.398 3.225 3.766 1 98.75 4 ALA B O 1
ATOM 698 N N . TYR B 1 5 ? -5.832 2.588 1.688 1 98.94 5 TYR B N 1
ATOM 699 C CA . TYR B 1 5 ? -4.582 3.053 1.101 1 98.94 5 TYR B CA 1
ATOM 700 C C . TYR B 1 5 ? -4.805 4.309 0.264 1 98.94 5 TYR B C 1
ATOM 702 O O . TYR B 1 5 ? -5.719 4.355 -0.563 1 98.94 5 TYR B O 1
ATOM 710 N N . VAL B 1 6 ? -4.039 5.305 0.47 1 98.94 6 VAL B N 1
ATOM 711 C CA . VAL B 1 6 ? -4.031 6.508 -0.358 1 98.94 6 VAL B CA 1
ATOM 712 C C . VAL B 1 6 ? -2.668 6.66 -1.031 1 98.94 6 VAL B C 1
ATOM 714 O O . VAL B 1 6 ? -1.65 6.832 -0.357 1 98.94 6 VAL B O 1
ATOM 717 N N . LEU B 1 7 ? -2.643 6.527 -2.35 1 98.94 7 LEU B N 1
ATOM 718 C CA . LEU B 1 7 ? -1.455 6.793 -3.152 1 98.94 7 LEU B CA 1
ATOM 719 C C . LEU B 1 7 ? -1.412 8.25 -3.592 1 98.94 7 LEU B C 1
ATOM 721 O O . LEU B 1 7 ? -2.4 8.781 -4.109 1 98.94 7 LEU B O 1
ATOM 725 N N . LEU B 1 8 ? -0.288 8.922 -3.322 1 98.88 8 LEU B N 1
ATOM 726 C CA . LEU B 1 8 ? -0.234 10.359 -3.566 1 98.88 8 LEU B CA 1
ATOM 727 C C . LEU B 1 8 ? 0.835 10.695 -4.602 1 98.88 8 LEU B C 1
ATOM 729 O O . LEU B 1 8 ? 1.931 10.133 -4.574 1 98.88 8 LEU B O 1
ATOM 733 N N . ASN B 1 9 ? 0.51 11.539 -5.488 1 98.81 9 ASN B N 1
ATOM 734 C CA . ASN B 1 9 ? 1.48 12.297 -6.277 1 98.81 9 ASN B CA 1
ATOM 735 C C . ASN B 1 9 ? 1.639 13.719 -5.754 1 98.81 9 ASN B C 1
ATOM 737 O O . ASN B 1 9 ? 0.658 14.352 -5.363 1 98.81 9 ASN B O 1
ATOM 741 N N . SER B 1 10 ? 2.762 14.211 -5.812 1 98.44 10 SER B N 1
ATOM 742 C CA . SER B 1 10 ? 3.061 15.492 -5.184 1 98.44 10 SER B CA 1
ATOM 743 C C . SER B 1 10 ? 3.877 16.391 -6.113 1 98.44 10 SER B C 1
ATOM 745 O O . SER B 1 10 ? 4.387 15.922 -7.133 1 98.44 10 SER B O 1
ATOM 747 N N . ASP B 1 11 ? 3.932 17.672 -5.781 1 98.12 11 ASP B N 1
ATOM 748 C CA . ASP B 1 11 ? 4.887 18.562 -6.434 1 98.12 11 ASP B CA 1
ATOM 749 C C . ASP B 1 11 ? 6.312 18.047 -6.277 1 98.12 11 ASP B C 1
ATOM 751 O O . ASP B 1 11 ? 6.664 17.484 -5.242 1 98.12 11 ASP B O 1
ATOM 755 N N . LEU B 1 12 ? 7.066 18.312 -7.363 1 95.94 12 LEU B N 1
ATOM 756 C CA . LEU B 1 12 ? 8.445 17.844 -7.367 1 95.94 12 LEU B CA 1
ATOM 757 C C . LEU B 1 12 ? 9.172 18.281 -6.102 1 95.94 12 LEU B C 1
ATOM 759 O O . LEU B 1 12 ? 9.109 19.453 -5.715 1 95.94 12 LEU B O 1
ATOM 763 N N . GLY B 1 13 ? 9.758 17.359 -5.359 1 96.12 13 GLY B N 1
ATOM 764 C CA . GLY B 1 13 ? 10.602 17.641 -4.211 1 96.12 13 GLY B CA 1
ATOM 765 C C . GLY B 1 13 ? 9.812 17.906 -2.939 1 96.12 13 GLY B C 1
ATOM 766 O O . GLY B 1 13 ? 10.367 18.375 -1.946 1 96.12 13 GLY B O 1
ATOM 767 N N . SER B 1 14 ? 8.562 17.609 -2.895 1 97.88 14 SER B N 1
ATOM 768 C CA . SER B 1 14 ? 7.719 18 -1.771 1 97.88 14 SER B CA 1
ATOM 769 C C . SER B 1 14 ? 7.355 16.797 -0.899 1 97.88 14 SER B C 1
ATOM 771 O O . SER B 1 14 ? 6.633 16.938 0.088 1 97.88 14 SER B O 1
ATOM 773 N N . ASP B 1 15 ? 7.867 15.625 -1.207 1 97.25 15 ASP B N 1
ATOM 774 C CA . ASP B 1 15 ? 7.438 14.391 -0.552 1 97.25 15 ASP B CA 1
ATOM 775 C C . ASP B 1 15 ? 7.688 14.453 0.954 1 97.25 15 ASP B C 1
ATOM 777 O O . ASP B 1 15 ? 6.789 14.18 1.749 1 97.25 15 ASP B O 1
ATOM 781 N N . GLU B 1 16 ? 8.93 14.938 1.364 1 97.81 16 GLU B N 1
ATOM 782 C CA . GLU B 1 16 ? 9.258 14.945 2.787 1 97.81 16 GLU B CA 1
ATOM 783 C C . GLU B 1 16 ? 8.367 15.922 3.553 1 97.81 16 GLU B C 1
ATOM 785 O O . GLU B 1 16 ? 7.898 15.609 4.652 1 97.81 16 GLU B O 1
ATOM 790 N N . SER B 1 17 ? 8.172 17.078 3 1 98.06 17 SER B N 1
ATOM 791 C CA . SER B 1 17 ? 7.305 18.047 3.658 1 98.06 17 SER B CA 1
ATOM 792 C C . SER B 1 17 ? 5.875 17.531 3.773 1 98.06 17 SER B C 1
ATOM 794 O O . SER B 1 17 ? 5.207 17.75 4.789 1 98.06 17 SER B O 1
ATOM 796 N N . ILE B 1 18 ? 5.359 16.844 2.76 1 98.5 18 ILE B N 1
ATOM 797 C CA . ILE B 1 18 ? 4.012 16.297 2.771 1 98.5 18 ILE B CA 1
ATOM 798 C C . ILE B 1 18 ? 3.918 15.188 3.818 1 98.5 18 ILE B C 1
ATOM 800 O O . ILE B 1 18 ? 2.941 15.117 4.57 1 98.5 18 ILE B O 1
ATOM 804 N N . ILE B 1 19 ? 4.953 14.281 3.895 1 98.5 19 ILE B N 1
ATOM 805 C CA . ILE B 1 19 ? 4.984 13.219 4.895 1 98.5 19 ILE B CA 1
ATOM 806 C C . ILE B 1 19 ? 4.879 13.82 6.293 1 98.5 19 ILE B C 1
ATOM 808 O O . ILE B 1 19 ? 4.078 13.367 7.113 1 98.5 19 ILE B O 1
ATOM 812 N N . ASN B 1 20 ? 5.664 14.906 6.574 1 98.19 20 ASN B N 1
ATOM 813 C CA . ASN B 1 20 ? 5.625 15.57 7.871 1 98.19 20 ASN B CA 1
ATOM 814 C C . ASN B 1 20 ? 4.258 16.188 8.141 1 98.19 20 ASN B C 1
ATOM 816 O O . ASN B 1 20 ? 3.744 16.109 9.258 1 98.19 20 ASN B O 1
ATOM 820 N N . GLU B 1 21 ? 3.693 16.828 7.16 1 97.81 21 GLU B N 1
ATOM 821 C CA . GLU B 1 21 ? 2.379 17.438 7.316 1 97.81 21 GLU B CA 1
ATOM 822 C C . GLU B 1 21 ? 1.307 16.391 7.594 1 97.81 21 GLU B C 1
ATOM 824 O O . GLU B 1 21 ? 0.416 16.609 8.414 1 97.81 21 GLU B O 1
ATOM 829 N N . VAL B 1 22 ? 1.324 15.219 6.859 1 98.19 22 VAL B N 1
ATOM 830 C CA . VAL B 1 22 ? 0.41 14.109 7.102 1 98.19 22 VAL B CA 1
ATOM 831 C C . VAL B 1 22 ? 0.488 13.688 8.57 1 98.19 22 VAL B C 1
ATOM 833 O O . VAL B 1 22 ? -0.54 13.539 9.234 1 98.19 22 VAL B O 1
ATOM 836 N N . LYS B 1 23 ? 1.734 13.508 9.047 1 97.94 23 LYS B N 1
ATOM 837 C CA . LYS B 1 23 ? 1.934 13.109 10.438 1 97.94 23 LYS B CA 1
ATOM 838 C C . LYS B 1 23 ? 1.328 14.125 11.398 1 97.94 23 LYS B C 1
ATOM 840 O O . LYS B 1 23 ? 0.675 13.758 12.375 1 97.94 23 LYS B O 1
ATOM 845 N N . GLN B 1 24 ? 1.556 15.367 11.125 1 97.31 24 GLN B N 1
ATOM 846 C CA . GLN B 1 24 ? 1.03 16.438 11.977 1 97.31 24 GLN B CA 1
ATOM 847 C C . GLN B 1 24 ? -0.495 16.422 11.992 1 97.31 24 GLN B C 1
ATOM 849 O O . GLN B 1 24 ? -1.11 16.516 13.055 1 97.31 24 GLN B O 1
ATOM 854 N N . ILE B 1 25 ? -1.117 16.281 10.852 1 96.62 25 ILE B N 1
ATOM 855 C CA . ILE B 1 25 ? -2.566 16.312 10.688 1 96.62 25 ILE B CA 1
ATOM 856 C C . ILE B 1 25 ? -3.188 15.125 11.422 1 96.62 25 ILE B C 1
ATOM 858 O O . ILE B 1 25 ? -4.258 15.25 12.023 1 96.62 25 ILE B O 1
ATOM 862 N N . LEU B 1 26 ? -2.504 13.977 11.375 1 96.81 26 LEU B N 1
ATOM 863 C CA . LEU B 1 26 ? -3.133 12.75 11.852 1 96.81 26 LEU B CA 1
ATOM 864 C C . LEU B 1 26 ? -2.822 12.516 13.32 1 96.81 26 LEU B C 1
ATOM 866 O O . LEU B 1 26 ? -3.434 11.656 13.961 1 96.81 26 LEU B O 1
ATOM 870 N N . THR B 1 27 ? -1.83 13.305 13.867 1 94.75 27 THR B N 1
ATOM 871 C CA . THR B 1 27 ? -1.398 13.148 15.25 1 94.75 27 THR B CA 1
ATOM 872 C C . THR B 1 27 ? -2.58 13.289 16.203 1 94.75 27 THR B C 1
ATOM 874 O O . THR B 1 27 ? -2.664 12.578 17.203 1 94.75 27 THR B O 1
ATOM 877 N N . ASP B 1 28 ? -3.529 14.078 15.867 1 90.44 28 ASP B N 1
ATOM 878 C CA . ASP B 1 28 ? -4.637 14.367 16.766 1 90.44 28 ASP B CA 1
ATOM 879 C C . ASP B 1 28 ? -5.898 13.617 16.359 1 90.44 28 ASP B C 1
ATOM 881 O O . ASP B 1 28 ? -6.98 13.859 16.891 1 90.44 28 ASP B O 1
ATOM 885 N N . GLU B 1 29 ? -5.793 12.82 15.328 1 94 29 GLU B N 1
ATOM 886 C CA . GLU B 1 29 ? -6.934 12.039 14.852 1 94 29 GLU B CA 1
ATOM 887 C C . GLU B 1 29 ? -6.938 10.641 15.461 1 94 29 GLU B C 1
ATOM 889 O O . GLU B 1 29 ? -5.879 10.062 15.719 1 94 29 GLU B O 1
ATOM 894 N N . ASP B 1 30 ? -8.109 10.109 15.797 1 93.31 30 ASP B N 1
ATOM 895 C CA . ASP B 1 30 ? -8.25 8.742 16.281 1 93.31 30 ASP B CA 1
ATOM 896 C C . ASP B 1 30 ? -8.141 7.738 15.141 1 93.31 30 ASP B C 1
ATOM 898 O O . ASP B 1 30 ? -9.109 7.039 14.828 1 93.31 30 ASP B O 1
ATOM 902 N N . VAL B 1 31 ? -6.938 7.66 14.523 1 96.75 31 VAL B N 1
ATOM 903 C CA . VAL B 1 31 ? -6.652 6.758 13.414 1 96.75 31 VAL B CA 1
ATOM 904 C C . VAL B 1 31 ? -5.25 6.172 13.578 1 96.75 31 VAL B C 1
ATOM 906 O O . VAL B 1 31 ? -4.383 6.781 14.211 1 96.75 31 VAL B O 1
ATOM 909 N N . THR B 1 32 ? -5.059 4.957 13.219 1 97.5 32 THR B N 1
ATOM 910 C CA . THR B 1 32 ? -3.713 4.434 13 1 97.5 32 THR B CA 1
ATOM 911 C C . THR B 1 32 ? -3.262 4.707 11.562 1 97.5 32 THR B C 1
ATOM 913 O O . THR B 1 32 ? -4.078 4.73 10.641 1 97.5 32 THR B O 1
ATOM 916 N N . TYR B 1 33 ? -1.998 5.059 11.383 1 98.06 33 TYR B N 1
ATOM 917 C CA . TYR B 1 33 ? -1.54 5.348 10.031 1 98.06 33 TYR B CA 1
ATOM 918 C C . TYR B 1 33 ? -0.085 4.93 9.844 1 98.06 33 TYR B C 1
ATOM 920 O O . TYR B 1 33 ? 0.647 4.762 10.828 1 98.06 33 TYR B O 1
ATOM 928 N N . GLU B 1 34 ? 0.276 4.707 8.656 1 98.38 34 GLU B N 1
ATOM 929 C CA . GLU B 1 34 ? 1.633 4.535 8.141 1 98.38 34 GLU B CA 1
ATOM 930 C C . GLU B 1 34 ? 1.842 5.32 6.852 1 98.38 34 GLU B C 1
ATOM 932 O O . GLU B 1 34 ? 1.057 5.195 5.91 1 98.38 34 GLU B O 1
ATOM 937 N N . VAL B 1 35 ? 2.842 6.211 6.844 1 98.69 35 VAL B N 1
ATOM 938 C CA . VAL B 1 35 ? 3.098 7.055 5.68 1 98.69 35 VAL B CA 1
ATOM 939 C C . VAL B 1 35 ? 4.543 6.879 5.219 1 98.69 35 VAL B C 1
ATOM 941 O O . VAL B 1 35 ? 5.477 7.031 6.012 1 98.69 35 VAL B O 1
ATOM 944 N N . GLN B 1 36 ? 4.66 6.523 3.949 1 98.69 36 GLN B N 1
ATOM 945 C CA . GLN B 1 36 ? 5.988 6.207 3.432 1 98.69 36 GLN B CA 1
ATOM 946 C C . GLN B 1 36 ? 6.188 6.797 2.039 1 98.69 36 GLN B C 1
ATOM 948 O O . GLN B 1 36 ? 5.324 6.66 1.171 1 98.69 36 GLN B O 1
ATOM 953 N N . GLY B 1 37 ? 7.348 7.523 1.849 1 98.69 37 GLY B N 1
ATOM 954 C CA . GLY B 1 37 ? 7.75 7.859 0.493 1 98.69 37 GLY B CA 1
ATOM 955 C C . GLY B 1 37 ? 8.18 6.652 -0.319 1 98.69 37 GLY B C 1
ATOM 956 O O . GLY B 1 37 ? 8.773 5.719 0.217 1 98.69 37 GLY B O 1
ATOM 957 N N . VAL B 1 38 ? 7.875 6.664 -1.643 1 98.69 38 VAL B N 1
ATOM 958 C CA . VAL B 1 38 ? 8.219 5.527 -2.49 1 98.69 38 VAL B CA 1
ATOM 959 C C . VAL B 1 38 ? 8.781 6.023 -3.818 1 98.69 38 VAL B C 1
ATOM 961 O O . VAL B 1 38 ? 8.531 7.16 -4.223 1 98.69 38 VAL B O 1
ATOM 964 N N . TYR B 1 39 ? 9.609 5.172 -4.391 1 97.56 39 TYR B N 1
ATOM 965 C CA . TYR B 1 39 ? 10 5.336 -5.785 1 97.56 39 TYR B CA 1
ATOM 966 C C . TYR B 1 39 ? 8.945 4.758 -6.723 1 97.56 39 TYR B C 1
ATOM 968 O O . TYR B 1 39 ? 8.312 3.75 -6.406 1 97.56 39 TYR B O 1
ATOM 976 N N . GLY B 1 40 ? 8.773 5.316 -7.852 1 96.62 40 GLY B N 1
ATOM 977 C CA . GLY B 1 40 ? 7.852 4.754 -8.828 1 96.62 40 GLY B CA 1
ATOM 978 C C . GLY B 1 40 ? 6.84 5.762 -9.336 1 96.62 40 GLY B C 1
ATOM 979 O O . GLY B 1 40 ? 7.137 6.953 -9.438 1 96.62 40 GLY B O 1
ATOM 980 N N . VAL B 1 41 ? 5.652 5.254 -9.68 1 97.69 41 VAL B N 1
ATOM 981 C CA . VAL B 1 41 ? 4.629 6.055 -10.344 1 97.69 41 VAL B CA 1
ATOM 982 C C . VAL B 1 41 ? 4 7.02 -9.344 1 97.69 41 VAL B C 1
ATOM 984 O O . VAL B 1 41 ? 3.482 8.07 -9.727 1 97.69 41 VAL B O 1
ATOM 987 N N . TYR B 1 42 ? 3.957 6.637 -8.086 1 98.75 42 TYR B N 1
ATOM 988 C CA . TYR B 1 42 ? 3.49 7.508 -7.016 1 98.75 42 TYR B CA 1
ATOM 989 C C . TYR B 1 42 ? 4.652 7.973 -6.148 1 98.75 42 TYR B C 1
ATOM 991 O O . TYR B 1 42 ? 5.746 7.406 -6.211 1 98.75 42 TYR B O 1
ATOM 999 N N . ASP B 1 43 ? 4.402 8.961 -5.336 1 98.75 43 ASP B N 1
ATOM 1000 C CA . ASP B 1 43 ? 5.465 9.539 -4.523 1 98.75 43 ASP B CA 1
ATOM 1001 C C . ASP B 1 43 ? 5.355 9.086 -3.07 1 98.75 43 ASP B C 1
ATOM 1003 O O . ASP B 1 43 ? 6.363 8.992 -2.367 1 98.75 43 ASP B O 1
ATOM 1007 N N . ILE B 1 44 ? 4.109 8.883 -2.602 1 98.88 44 ILE B N 1
ATOM 1008 C CA . ILE B 1 44 ? 3.852 8.547 -1.207 1 98.88 44 ILE B CA 1
ATOM 1009 C C . ILE B 1 44 ? 2.74 7.504 -1.127 1 98.88 44 ILE B C 1
ATOM 1011 O O . ILE B 1 44 ? 1.746 7.59 -1.851 1 98.88 44 ILE B O 1
ATOM 1015 N N . VAL B 1 45 ? 2.912 6.516 -0.304 1 98.94 45 VAL B N 1
ATOM 1016 C CA . VAL B 1 45 ? 1.848 5.598 0.089 1 98.94 45 VAL B CA 1
ATOM 1017 C C . VAL B 1 45 ? 1.435 5.875 1.533 1 98.94 45 VAL B C 1
ATOM 1019 O O . VAL B 1 45 ? 2.279 5.914 2.43 1 98.94 45 VAL B O 1
ATOM 1022 N N . LEU B 1 46 ? 0.172 6.152 1.714 1 98.94 46 LEU B N 1
ATOM 1023 C CA . LEU B 1 46 ? -0.418 6.363 3.031 1 98.94 46 LEU B CA 1
ATOM 1024 C C . LEU B 1 46 ? -1.46 5.289 3.338 1 98.94 46 LEU B C 1
ATOM 1026 O O . LEU B 1 46 ? -2.4 5.094 2.562 1 98.94 46 LEU B O 1
ATOM 1030 N N . LYS B 1 47 ? -1.243 4.473 4.367 1 98.88 47 LYS B N 1
ATOM 1031 C CA . LYS B 1 47 ? -2.234 3.539 4.895 1 98.88 47 LYS B CA 1
ATOM 1032 C C . LYS B 1 47 ? -2.893 4.098 6.156 1 98.88 47 LYS B C 1
ATOM 1034 O O . LYS B 1 47 ? -2.207 4.543 7.074 1 98.88 47 LYS B O 1
ATOM 1039 N N . LEU B 1 48 ? -4.23 4.16 6.211 1 98.5 48 LEU B N 1
ATOM 1040 C CA . LEU B 1 48 ? -4.996 4.652 7.352 1 98.5 48 LEU B CA 1
ATOM 1041 C C . LEU B 1 48 ? -6.039 3.629 7.793 1 98.5 48 LEU B C 1
ATOM 1043 O O . LEU B 1 48 ? -6.676 2.988 6.953 1 98.5 48 LEU B O 1
ATOM 1047 N N . SER B 1 49 ? -6.242 3.547 9.086 1 98.44 49 SER B N 1
ATOM 1048 C CA . SER B 1 49 ? -7.309 2.723 9.641 1 98.44 49 SER B CA 1
ATOM 1049 C C . SER B 1 49 ? -8.047 3.451 10.766 1 98.44 49 SER B C 1
ATOM 1051 O O . SER B 1 49 ? -7.426 4.156 11.562 1 98.44 49 SER B O 1
ATOM 1053 N N . SER B 1 50 ? -9.25 3.346 10.773 1 97.25 50 SER B N 1
ATOM 1054 C CA . SER B 1 50 ? -10.102 3.924 11.812 1 97.25 50 SER B CA 1
ATOM 1055 C C . SER B 1 50 ? -11.266 2.994 12.156 1 97.25 50 SER B C 1
ATOM 1057 O O . SER B 1 50 ? -11.672 2.17 11.336 1 97.25 50 SER B O 1
ATOM 1059 N N . ASP B 1 51 ? -11.844 3.107 13.344 1 95.69 51 ASP B N 1
ATOM 1060 C CA . ASP B 1 51 ? -12.984 2.295 13.75 1 95.69 51 ASP B CA 1
ATOM 1061 C C . ASP B 1 51 ? -14.273 2.791 13.094 1 95.69 51 ASP B C 1
ATOM 1063 O O . ASP B 1 51 ? -15.32 2.148 13.203 1 95.69 51 ASP B O 1
ATOM 1067 N N . ASP B 1 52 ? -14.133 3.904 12.367 1 95.94 52 ASP B N 1
ATOM 1068 C CA . ASP B 1 52 ? -15.273 4.566 11.742 1 95.94 52 ASP B CA 1
ATOM 1069 C C . ASP B 1 52 ? -14.977 4.914 10.281 1 95.94 52 ASP B C 1
ATOM 1071 O O . ASP B 1 52 ? -14.18 5.812 10 1 95.94 52 ASP B O 1
ATOM 1075 N N . ALA B 1 53 ? -15.734 4.215 9.383 1 95.94 53 ALA B N 1
ATOM 1076 C CA . ALA B 1 53 ? -15.484 4.391 7.957 1 95.94 53 ALA B CA 1
ATOM 1077 C C . ALA B 1 53 ? -15.781 5.82 7.516 1 95.94 53 ALA B C 1
ATOM 1079 O O . ALA B 1 53 ? -15.102 6.363 6.648 1 95.94 53 ALA B O 1
ATOM 1080 N N . GLU B 1 54 ? -16.797 6.43 8.055 1 96.88 54 GLU B N 1
ATOM 1081 C CA . GLU B 1 54 ? -17.156 7.805 7.707 1 96.88 54 GLU B CA 1
ATOM 1082 C C . GLU B 1 54 ? -16.078 8.781 8.172 1 96.88 54 GLU B C 1
ATOM 1084 O O . GLU B 1 54 ? -15.727 9.719 7.445 1 96.88 54 GLU B O 1
ATOM 1089 N N . LYS B 1 55 ? -15.602 8.602 9.375 1 96.44 55 LYS B N 1
ATOM 1090 C CA . LYS B 1 55 ? -14.492 9.422 9.875 1 96.44 55 LYS B CA 1
ATOM 1091 C C . LYS B 1 55 ? -13.258 9.273 8.984 1 96.44 55 LYS B C 1
ATOM 1093 O O . LYS B 1 55 ? -12.617 10.266 8.641 1 96.44 55 LYS B O 1
ATOM 1098 N N . LEU B 1 56 ? -12.945 8.062 8.617 1 97.62 56 LEU B N 1
ATOM 1099 C CA . LEU B 1 56 ? -11.812 7.777 7.746 1 97.62 56 LEU B CA 1
ATOM 1100 C C . LEU B 1 56 ? -11.938 8.531 6.426 1 97.62 56 LEU B C 1
ATOM 1102 O O . LEU B 1 56 ? -11.008 9.211 6 1 97.62 56 LEU B 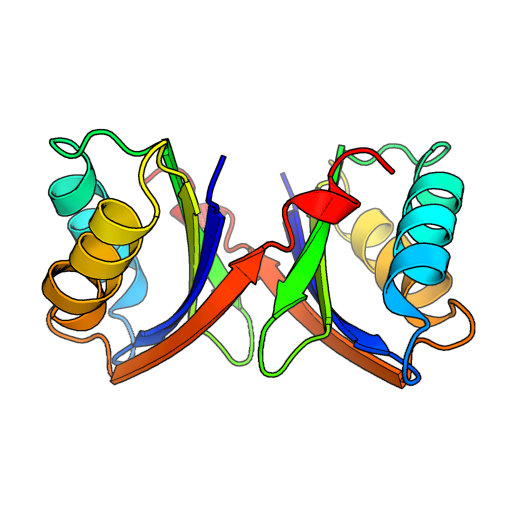O 1
ATOM 1106 N N . ARG B 1 57 ? -13.18 8.422 5.836 1 97.06 57 ARG B N 1
ATOM 1107 C CA . ARG B 1 57 ? -13.453 9.109 4.582 1 97.06 57 ARG B CA 1
ATOM 1108 C C . ARG B 1 57 ? -13.289 10.617 4.73 1 97.06 57 ARG B C 1
ATOM 1110 O O . ARG B 1 57 ? -12.703 11.273 3.867 1 97.06 57 ARG B O 1
ATOM 1117 N N . SER B 1 58 ? -13.797 11.102 5.816 1 97.62 58 SER B N 1
ATOM 1118 C CA . SER B 1 58 ? -13.734 12.539 6.078 1 97.62 58 SER B CA 1
ATOM 1119 C C . SER B 1 58 ? -12.289 13.008 6.211 1 97.62 58 SER B C 1
ATOM 1121 O O . SER B 1 58 ? -11.906 14.039 5.648 1 97.62 58 SER B O 1
ATOM 1123 N N . ILE B 1 59 ? -11.477 12.305 6.953 1 97.88 59 ILE B N 1
ATOM 1124 C CA . ILE B 1 59 ? -10.07 12.641 7.137 1 97.88 59 ILE B CA 1
ATOM 1125 C C . ILE B 1 59 ? -9.359 12.656 5.785 1 97.88 59 ILE B C 1
ATOM 1127 O O . ILE B 1 59 ? -8.625 13.602 5.477 1 97.88 59 ILE B O 1
ATOM 1131 N N . ILE B 1 60 ? -9.57 11.648 4.914 1 98.19 60 ILE B N 1
ATOM 1132 C CA . ILE B 1 60 ? -8.914 11.531 3.617 1 98.19 60 ILE B CA 1
ATOM 1133 C C . ILE B 1 60 ? -9.336 12.695 2.719 1 98.19 60 ILE B C 1
ATOM 1135 O O . ILE B 1 60 ? -8.492 13.375 2.137 1 98.19 60 ILE B O 1
ATOM 1139 N N . THR B 1 61 ? -10.688 12.938 2.65 1 98.06 61 THR B N 1
ATOM 1140 C CA . THR B 1 61 ? -11.25 13.898 1.702 1 98.06 61 THR B CA 1
ATOM 1141 C C . THR B 1 61 ? -10.992 15.328 2.166 1 98.06 61 THR B C 1
ATOM 1143 O O . THR B 1 61 ? -10.672 16.203 1.355 1 98.06 61 THR B O 1
ATOM 1146 N N . ASN B 1 62 ? -10.969 15.547 3.488 1 97.56 62 ASN B N 1
ATOM 1147 C CA . ASN B 1 62 ? -11.008 16.922 3.963 1 97.56 62 ASN B CA 1
ATOM 1148 C C . ASN B 1 62 ? -9.664 17.344 4.555 1 97.56 62 ASN B C 1
ATOM 1150 O O . ASN B 1 62 ? -9.438 18.531 4.809 1 97.56 62 ASN B O 1
ATOM 1154 N N . LYS B 1 63 ? -8.828 16.469 4.801 1 97.62 63 LYS B N 1
ATOM 1155 C CA . LYS B 1 63 ? -7.539 16.828 5.387 1 97.62 63 LYS B CA 1
ATOM 1156 C C . LYS B 1 63 ? -6.387 16.391 4.492 1 97.62 63 LYS B C 1
ATOM 1158 O O . LYS B 1 63 ? -5.613 17.219 4.008 1 97.62 63 LYS B O 1
ATOM 1163 N N . VAL B 1 64 ? -6.324 15.125 4.145 1 98.06 64 VAL B N 1
ATOM 1164 C CA . VAL B 1 64 ? -5.195 14.602 3.383 1 98.06 64 VAL B CA 1
ATOM 1165 C C . VAL B 1 64 ? -5.199 15.195 1.976 1 98.06 64 VAL B C 1
ATOM 1167 O O . VAL B 1 64 ? -4.191 15.734 1.52 1 98.06 64 VAL B O 1
ATOM 1170 N N . ARG B 1 65 ? -6.34 15.141 1.302 1 98 65 ARG B N 1
ATOM 1171 C CA . ARG B 1 65 ? -6.445 15.578 -0.086 1 98 65 ARG B CA 1
ATOM 1172 C C . ARG B 1 65 ? -6.355 17.094 -0.188 1 98 65 ARG B C 1
ATOM 1174 O O . ARG B 1 65 ? -6.234 17.641 -1.286 1 98 65 ARG B O 1
ATOM 1181 N N . LYS B 1 66 ? -6.363 17.75 0.951 1 97.56 66 LYS B N 1
ATOM 1182 C CA . LYS B 1 66 ? -6.312 19.203 0.945 1 97.56 66 LYS B CA 1
ATOM 1183 C C . LYS B 1 66 ? -4.906 19.703 1.258 1 97.56 66 LYS B C 1
ATOM 1185 O O . LYS B 1 66 ? -4.66 20.906 1.265 1 97.56 66 LYS B O 1
ATOM 1190 N N . ILE B 1 67 ? -3.998 18.797 1.655 1 97.81 67 ILE B N 1
ATOM 1191 C CA . ILE B 1 67 ? -2.611 19.188 1.872 1 97.81 67 ILE B CA 1
ATOM 1192 C C . ILE B 1 67 ? -2.082 19.922 0.635 1 97.81 67 ILE B C 1
ATOM 1194 O O . ILE B 1 67 ? -2.18 19.406 -0.482 1 97.81 67 ILE B O 1
ATOM 1198 N N . THR B 1 68 ? -1.375 21.016 0.997 1 96.44 68 THR B N 1
ATOM 1199 C CA . THR B 1 68 ? -0.799 21.812 -0.083 1 96.44 68 THR B CA 1
ATOM 1200 C C . THR B 1 68 ? 0.284 21.016 -0.815 1 96.44 68 THR B C 1
ATOM 1202 O O . THR B 1 68 ? 0.995 20.219 -0.207 1 96.44 68 THR B O 1
ATOM 1205 N N . LYS B 1 69 ? 0.465 20.938 -2.057 1 97.75 69 LYS B N 1
ATOM 1206 C CA . LYS B 1 69 ? 1.505 20.375 -2.91 1 97.75 69 LYS B CA 1
ATOM 1207 C C . LYS B 1 69 ? 1.195 18.922 -3.266 1 97.75 69 LYS B C 1
ATOM 1209 O O . LYS B 1 69 ? 1.981 18.266 -3.949 1 97.75 69 LYS B O 1
ATOM 1214 N N . VAL B 1 70 ? 0.062 18.344 -2.625 1 98.56 70 VAL B N 1
ATOM 1215 C CA . VAL B 1 70 ? -0.473 17.094 -3.166 1 98.56 70 VAL B CA 1
ATOM 1216 C C . VAL B 1 70 ? -1.153 17.375 -4.508 1 98.56 70 VAL B C 1
ATOM 1218 O O . VAL B 1 70 ? -2.039 18.219 -4.602 1 98.56 70 VAL B O 1
ATOM 1221 N N . GLN B 1 71 ? -0.746 16.719 -5.492 1 98.56 71 GLN B N 1
ATOM 1222 C CA . GLN B 1 71 ? -1.271 16.938 -6.836 1 98.56 71 GLN B CA 1
ATOM 1223 C C . GLN B 1 71 ? -2.445 16 -7.125 1 98.56 71 GLN B C 1
ATOM 1225 O O . GLN B 1 71 ? -3.422 16.406 -7.762 1 98.56 71 GLN B O 1
ATOM 1230 N N . SER B 1 72 ? -2.385 14.805 -6.777 1 98.38 72 SER B N 1
ATOM 1231 C CA . SER B 1 72 ? -3.441 13.828 -7.02 1 98.38 72 SER B CA 1
ATOM 1232 C C . SER B 1 72 ? -3.383 12.688 -6.004 1 98.38 72 SER B C 1
ATOM 1234 O O . SER B 1 72 ? -2.344 12.453 -5.383 1 98.38 72 SER B O 1
ATOM 1236 N N . THR B 1 73 ? -4.488 12.039 -5.785 1 98.56 73 THR B N 1
ATOM 1237 C CA . THR B 1 73 ? -4.57 10.867 -4.918 1 98.56 73 THR B CA 1
ATOM 1238 C C . THR B 1 73 ? -5.363 9.75 -5.59 1 98.56 73 THR B C 1
ATOM 1240 O O . THR B 1 73 ? -6.219 10.016 -6.441 1 98.56 73 THR B O 1
ATOM 1243 N N . LEU B 1 74 ? -5.059 8.594 -5.375 1 98.62 74 LEU B N 1
ATOM 1244 C CA . LEU B 1 74 ? -5.84 7.391 -5.641 1 98.62 74 LEU B CA 1
ATOM 1245 C C . LEU B 1 74 ? -6.109 6.621 -4.355 1 98.62 74 LEU B C 1
ATOM 1247 O O . LEU B 1 74 ? -5.176 6.168 -3.689 1 98.62 74 LEU B O 1
ATOM 1251 N N . THR B 1 75 ? -7.379 6.543 -4.016 1 98.62 75 THR B N 1
ATOM 1252 C CA . THR B 1 75 ? -7.746 5.938 -2.74 1 98.62 75 THR B CA 1
ATOM 1253 C C . THR B 1 75 ? -8.383 4.566 -2.959 1 98.62 75 THR B C 1
ATOM 1255 O O . THR B 1 75 ? -9.258 4.41 -3.814 1 98.62 75 THR B O 1
ATOM 1258 N N . MET B 1 76 ? -7.875 3.549 -2.266 1 98.69 76 MET B N 1
ATOM 1259 C CA . MET B 1 76 ? -8.43 2.199 -2.277 1 98.69 76 MET B CA 1
ATOM 1260 C C . MET B 1 76 ? -8.812 1.755 -0.87 1 98.69 76 MET B C 1
ATOM 1262 O O . MET B 1 76 ? -8 1.84 0.053 1 98.69 76 MET B O 1
ATOM 1266 N N . MET B 1 77 ? -10.055 1.291 -0.765 1 98.5 77 MET B N 1
ATOM 1267 C CA . MET B 1 77 ? -10.523 0.764 0.514 1 98.5 77 MET B CA 1
ATOM 1268 C C . MET B 1 77 ? -10.25 -0.732 0.619 1 98.5 77 MET B C 1
ATOM 1270 O O . MET B 1 77 ? -10.477 -1.479 -0.334 1 98.5 77 MET B O 1
ATOM 1274 N N . VAL B 1 78 ? -9.773 -1.189 1.8 1 98.69 78 VAL B N 1
ATOM 1275 C CA . VAL B 1 78 ? -9.508 -2.604 2.047 1 98.69 78 VAL B CA 1
ATOM 1276 C C . VAL B 1 78 ? -10.828 -3.361 2.176 1 98.69 78 VAL B C 1
ATOM 1278 O O . VAL B 1 78 ? -11.773 -2.871 2.799 1 98.69 78 VAL B O 1
ATOM 1281 N N . ILE B 1 79 ? -10.82 -4.543 1.566 1 98.06 79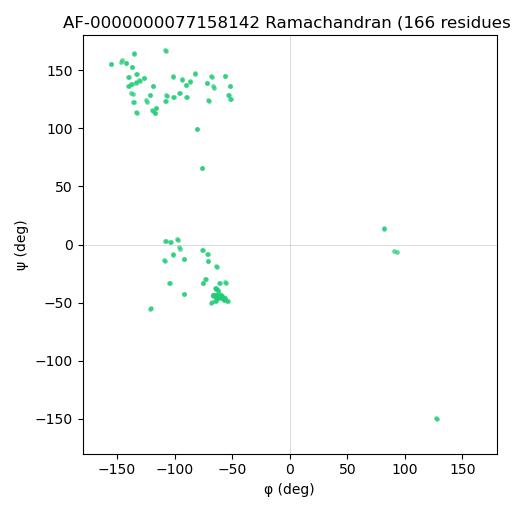 ILE B N 1
ATOM 1282 C CA . ILE B 1 79 ? -11.977 -5.43 1.694 1 98.06 79 ILE B CA 1
ATOM 1283 C C . ILE B 1 79 ? -11.906 -6.176 3.025 1 98.06 79 ILE B C 1
ATOM 1285 O O . ILE B 1 79 ? -11.25 -7.219 3.127 1 98.06 79 ILE B O 1
ATOM 1289 N N . GLU B 1 80 ? -12.617 -5.707 3.971 1 96.19 80 GLU B N 1
ATOM 1290 C CA . GLU B 1 80 ? -12.523 -6.195 5.344 1 96.19 80 GLU B CA 1
ATOM 1291 C C . GLU B 1 80 ? -12.891 -7.672 5.43 1 96.19 80 GLU B C 1
ATOM 1293 O O . GLU B 1 80 ? -12.336 -8.406 6.25 1 96.19 80 GLU B O 1
ATOM 1298 N N . GLU B 1 81 ? -13.797 -8.117 4.609 1 95.38 81 GLU B N 1
ATOM 1299 C CA . GLU B 1 81 ? -14.273 -9.492 4.637 1 95.38 81 GLU B CA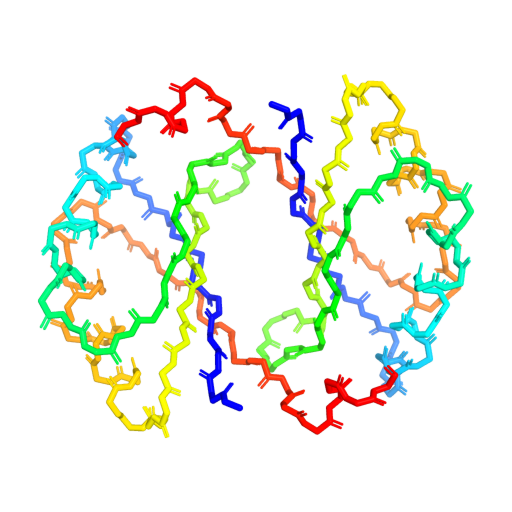 1
ATOM 1300 C C . GLU B 1 81 ? -13.156 -10.477 4.305 1 95.38 81 GLU B C 1
ATOM 1302 O O . GLU B 1 81 ? -13.258 -11.672 4.602 1 95.38 81 GLU B O 1
ATOM 1307 N N . GLN B 1 82 ? -12.07 -10.055 3.68 1 96.69 82 GLN B N 1
ATOM 1308 C CA . GLN B 1 82 ? -10.992 -10.93 3.232 1 96.69 82 GLN B CA 1
ATOM 1309 C C . GLN B 1 82 ? -9.867 -10.984 4.254 1 96.69 82 GLN B C 1
ATOM 1311 O O . GLN B 1 82 ? -8.875 -11.688 4.059 1 96.69 82 GLN B O 1
ATOM 1316 N N . GLU B 1 83 ? -9.992 -10.188 5.328 1 92.44 83 GLU B N 1
ATOM 1317 C CA . GLU B 1 83 ? -8.93 -10.109 6.332 1 92.44 83 GLU B CA 1
ATOM 1318 C C . GLU B 1 83 ? -8.844 -11.391 7.148 1 92.44 83 GLU B C 1
ATOM 1320 O O . GLU B 1 83 ? -7.836 -11.648 7.809 1 92.44 83 GLU B O 1
ATOM 1325 N N . ASN B 1 84 ? -9.875 -12.242 7.059 1 89.25 84 ASN B N 1
ATOM 1326 C CA . ASN B 1 84 ? -9.906 -13.477 7.832 1 89.25 84 ASN B CA 1
ATOM 1327 C C . ASN B 1 84 ? -9.422 -14.664 7.004 1 89.25 84 ASN B C 1
ATOM 1329 O O . ASN B 1 84 ? -9.492 -15.812 7.453 1 89.25 84 ASN B O 1
ATOM 1333 N N . LEU B 1 85 ? -9.016 -14.406 5.859 1 90.25 85 LEU B N 1
ATOM 1334 C CA . LEU B 1 85 ? -8.484 -15.477 5.027 1 90.25 85 LEU B CA 1
ATOM 1335 C C . LEU B 1 85 ? -7.184 -16.031 5.609 1 90.25 85 LEU B C 1
ATOM 1337 O O . LEU B 1 85 ? -6.438 -15.297 6.27 1 90.25 85 LEU B O 1
#

Nearest PDB structures (foldseek):
  2cg4-assembly1_A  TM=7.507E-01  e=3.624E-05  Escherichia coli
  2gqq-assembly1_A-2  TM=7.845E-01  e=1.499E-04  Escherichia coli
  2p6s-assembly1_H  TM=7.359E-01  e=2.069E-04  Neisseria meningitidis MC58
  4oj3-assembly1_A  TM=7.045E-01  e=4.385E-02  Saccharolobus solfataricus P2
  2pc6-assembly1_A  TM=6.010E-01  e=3.614E-02  Nitrosomonas europaea ATCC 19718

InterPro domains:
  IPR011008 Dimeric alpha-beta barrel [SSF54909] (3-81)
  IPR019887 Transcription regulator AsnC/Lrp, ligand binding domain [PF01037] (3-81)

Solvent-accessible surface area (backbone atoms only — not comparable to full-atom values): 9410 Å² total; per-residue (Å²): 114,45,33,36,41,39,38,28,33,53,43,90,91,38,58,67,62,46,54,54,49,51,52,60,67,45,69,83,41,88,50,54,71,49,78,43,45,31,47,66,97,41,39,32,44,33,41,40,34,21,91,38,60,67,59,46,50,46,46,45,64,67,46,59,68,59,39,81,58,55,71,47,76,49,72,29,41,48,42,66,87,60,69,78,108,114,45,32,36,41,36,39,28,34,52,42,90,90,37,59,68,62,45,54,53,49,50,50,59,66,45,68,82,43,88,51,53,72,50,76,43,46,31,47,67,96,43,39,33,44,33,40,41,34,21,92,39,60,67,59,46,49,46,46,45,64,68,45,60,68,59,38,82,57,55,72,47,73,48,70,26,42,48,41,67,86,60,69,78,109